Protein AF-A0A453JWT2-F1 (afdb_monomer_lite)

Structure (mmCIF, N/CA/C/O backbone):
data_AF-A0A453JWT2-F1
#
_entry.id   AF-A0A453JWT2-F1
#
loop_
_atom_site.group_PDB
_atom_site.id
_atom_site.type_symbol
_atom_site.label_atom_id
_atom_site.label_alt_id
_atom_site.label_comp_id
_atom_site.label_asym_id
_atom_site.label_entity_id
_atom_site.label_seq_id
_atom_site.pdbx_PDB_ins_code
_atom_site.Cartn_x
_atom_site.Cartn_y
_atom_site.Cartn_z
_atom_site.occupancy
_atom_site.B_iso_or_equiv
_atom_site.auth_seq_id
_atom_site.auth_comp_id
_atom_site.auth_asym_id
_atom_site.auth_atom_id
_atom_site.pdbx_PDB_model_num
ATOM 1 N N . SER A 1 1 ? 13.321 12.425 -3.760 1.00 39.75 1 SER A N 1
ATOM 2 C CA . SER A 1 1 ? 13.595 12.650 -2.331 1.00 39.75 1 SER A CA 1
ATOM 3 C C . SER A 1 1 ? 12.869 11.576 -1.552 1.00 39.75 1 SER A C 1
ATOM 5 O O . SER A 1 1 ? 11.691 11.379 -1.819 1.00 39.75 1 SER A O 1
ATOM 7 N N . PHE A 1 2 ? 13.552 10.849 -0.669 1.00 53.09 2 PHE A N 1
ATOM 8 C CA . PHE A 1 2 ? 12.956 9.812 0.187 1.00 53.09 2 PHE A CA 1
ATOM 9 C C . PHE A 1 2 ? 12.512 10.404 1.533 1.00 53.09 2 PHE A C 1
ATOM 11 O O . PHE A 1 2 ? 12.708 9.800 2.583 1.00 53.09 2 PHE A O 1
ATOM 18 N N . ASP A 1 3 ? 11.943 11.610 1.516 1.00 58.94 3 ASP A N 1
ATOM 19 C CA . ASP A 1 3 ? 11.354 12.196 2.716 1.00 58.94 3 ASP A CA 1
ATOM 20 C C . ASP A 1 3 ? 10.055 11.455 3.002 1.00 58.94 3 ASP A C 1
ATOM 22 O O . ASP A 1 3 ? 9.006 11.764 2.436 1.00 58.94 3 ASP A O 1
ATOM 26 N N . GLY A 1 4 ? 10.149 10.421 3.842 1.00 69.00 4 GLY A N 1
ATOM 27 C CA . GLY A 1 4 ? 9.079 9.450 4.061 1.00 69.00 4 GLY A CA 1
ATOM 28 C C . GLY A 1 4 ? 7.721 10.096 4.330 1.00 69.00 4 GLY A C 1
ATOM 29 O O . GLY A 1 4 ? 6.734 9.663 3.753 1.00 69.00 4 GLY A O 1
ATOM 30 N N . GLN A 1 5 ? 7.672 11.173 5.121 1.00 71.62 5 GLN A N 1
ATOM 31 C CA . GLN A 1 5 ? 6.429 11.883 5.457 1.00 71.62 5 GLN A CA 1
ATOM 32 C C . GLN A 1 5 ? 5.955 12.883 4.391 1.00 71.62 5 GLN A C 1
ATOM 34 O O . GLN A 1 5 ? 4.762 13.167 4.315 1.00 71.62 5 GLN A O 1
ATOM 39 N N . LEU A 1 6 ? 6.865 13.417 3.573 1.00 79.44 6 LEU A N 1
ATOM 40 C CA . LEU A 1 6 ? 6.558 14.420 2.546 1.00 79.44 6 LEU A CA 1
ATOM 41 C C . LEU A 1 6 ? 6.327 13.795 1.166 1.00 79.44 6 LEU A C 1
ATOM 43 O O . LEU A 1 6 ? 6.079 14.512 0.196 1.00 79.44 6 LEU A O 1
ATOM 47 N N . ALA A 1 7 ? 6.401 12.466 1.068 1.00 85.88 7 ALA A N 1
ATOM 48 C CA . ALA A 1 7 ? 6.090 11.746 -0.151 1.00 85.88 7 ALA A CA 1
ATOM 49 C C . ALA A 1 7 ? 4.672 12.121 -0.638 1.00 85.88 7 ALA A C 1
ATOM 51 O O . ALA A 1 7 ? 3.717 12.011 0.142 1.00 85.88 7 ALA A O 1
ATOM 52 N N . PRO A 1 8 ? 4.506 12.536 -1.910 1.00 87.38 8 PRO A N 1
ATOM 53 C CA . PRO A 1 8 ? 3.213 12.970 -2.445 1.00 87.38 8 PRO A CA 1
ATOM 54 C C . PRO 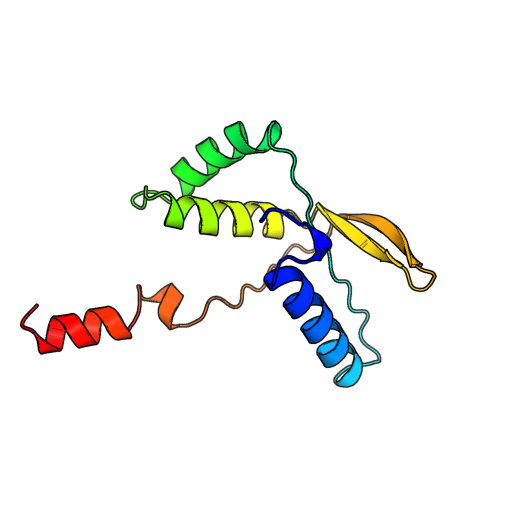A 1 8 ? 2.084 11.957 -2.226 1.00 87.38 8 PRO A C 1
ATOM 56 O O . PRO A 1 8 ? 0.961 12.344 -1.894 1.00 87.38 8 PRO A O 1
ATOM 59 N N . ASP A 1 9 ? 2.389 10.662 -2.323 1.00 86.69 9 ASP A N 1
ATOM 60 C CA . ASP A 1 9 ? 1.417 9.590 -2.098 1.00 86.69 9 ASP A CA 1
ATOM 61 C C . ASP A 1 9 ? 0.935 9.532 -0.644 1.00 86.69 9 ASP A C 1
ATOM 63 O O . ASP A 1 9 ? -0.240 9.262 -0.390 1.00 86.69 9 ASP A O 1
ATOM 67 N N . ARG A 1 10 ? 1.797 9.853 0.332 1.00 89.38 10 ARG A N 1
ATOM 68 C CA . ARG A 1 10 ? 1.395 9.923 1.747 1.00 89.38 10 ARG A CA 1
ATOM 69 C C . ARG A 1 10 ? 0.519 11.123 2.028 1.00 89.38 10 ARG A C 1
ATOM 71 O O . ARG A 1 10 ? -0.513 10.981 2.681 1.00 89.38 10 ARG A O 1
ATOM 78 N N . VAL A 1 11 ? 0.892 12.283 1.494 1.00 91.19 11 VAL A N 1
ATOM 79 C CA . VAL A 1 11 ? 0.078 13.501 1.598 1.00 91.19 11 VAL A CA 1
ATOM 80 C C . VAL A 1 11 ? -1.313 13.249 1.009 1.00 91.19 11 VAL A C 1
ATOM 82 O O . VAL A 1 11 ? -2.323 13.545 1.652 1.00 91.19 11 VAL A O 1
ATOM 85 N N . SER A 1 12 ? -1.370 12.617 -0.164 1.00 91.44 12 SER A N 1
ATOM 86 C CA . SER A 1 12 ? -2.623 12.256 -0.836 1.00 91.44 12 SER A CA 1
ATOM 87 C C . SER A 1 12 ? -3.432 11.232 -0.035 1.00 91.44 12 SER A C 1
ATOM 89 O O . SER A 1 12 ? -4.637 11.400 0.140 1.00 91.44 12 SER A O 1
ATOM 91 N N . SER A 1 13 ? -2.777 10.218 0.535 1.00 91.75 13 SER A N 1
ATOM 92 C CA . SER A 1 13 ? -3.428 9.205 1.378 1.00 91.75 13 SER A CA 1
ATOM 93 C C . SER A 1 13 ? -4.054 9.812 2.637 1.00 91.75 13 SER A C 1
ATOM 95 O O . SER A 1 13 ? -5.169 9.450 3.018 1.00 91.75 13 SER A O 1
ATOM 97 N N . LEU A 1 14 ? -3.378 10.776 3.270 1.00 92.88 14 LEU A N 1
ATOM 98 C CA . LEU A 1 14 ? -3.907 11.509 4.423 1.00 92.88 14 LEU A CA 1
ATOM 99 C C . LEU A 1 14 ? -5.115 12.374 4.045 1.00 92.88 14 LEU A C 1
ATOM 101 O O . LEU A 1 14 ? -6.090 12.425 4.798 1.00 92.88 14 LEU A O 1
ATOM 105 N N . ALA A 1 15 ? -5.074 13.044 2.891 1.00 94.31 15 ALA A N 1
ATOM 106 C CA . ALA A 1 15 ? -6.212 13.808 2.384 1.00 94.31 15 ALA A CA 1
ATOM 107 C C . ALA A 1 15 ? -7.419 12.895 2.099 1.00 94.31 15 ALA A C 1
ATOM 109 O O . ALA A 1 15 ? -8.524 13.180 2.567 1.00 94.31 15 ALA A O 1
ATOM 110 N N . GLY A 1 16 ? -7.194 11.759 1.433 1.00 94.38 1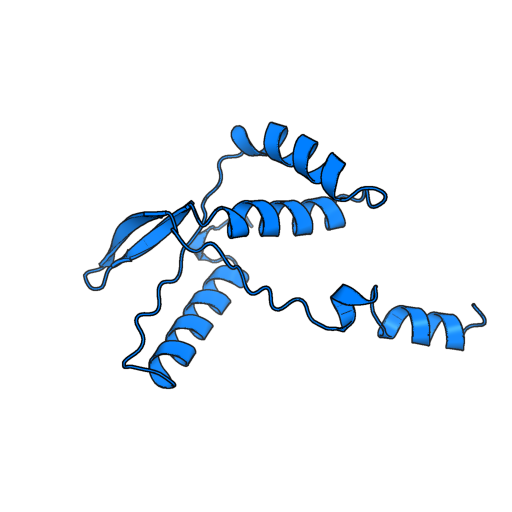6 GLY A N 1
ATOM 111 C CA . GLY A 1 16 ? -8.229 10.761 1.157 1.00 94.38 16 GLY A CA 1
ATOM 112 C C . GLY A 1 16 ? -8.839 10.169 2.430 1.00 94.38 16 GLY A C 1
ATOM 113 O O . GLY A 1 16 ? -10.058 10.040 2.527 1.00 94.38 16 GLY A O 1
ATOM 114 N N . LEU A 1 17 ? -8.030 9.889 3.459 1.00 94.56 17 LEU A N 1
ATOM 115 C CA . LEU A 1 17 ? -8.537 9.441 4.760 1.00 94.56 17 LEU A CA 1
ATOM 116 C C . LEU A 1 17 ? -9.518 10.455 5.370 1.00 94.56 17 LEU A C 1
ATOM 118 O O . LEU A 1 17 ? -10.591 10.060 5.830 1.00 94.56 17 LEU A O 1
ATOM 122 N N . LYS A 1 18 ? -9.171 11.751 5.356 1.00 94.62 18 LYS A N 1
ATOM 123 C CA . LYS A 1 18 ? -10.040 12.822 5.878 1.00 94.62 18 LYS A CA 1
ATOM 124 C C . LYS A 1 18 ? -11.356 12.900 5.108 1.00 94.62 18 LYS A C 1
ATOM 126 O O . LYS A 1 18 ? -12.415 13.078 5.709 1.00 94.62 18 LYS A O 1
ATOM 131 N N . GLU A 1 19 ? -11.308 12.745 3.789 1.00 96.81 19 GLU A N 1
ATOM 132 C CA . GLU A 1 19 ? -12.509 12.724 2.956 1.00 96.81 19 GLU A CA 1
ATOM 133 C C . GLU A 1 19 ? -13.412 11.525 3.277 1.00 96.81 19 GLU A C 1
ATOM 135 O O . GLU A 1 19 ? -14.612 11.702 3.503 1.00 96.81 19 GLU A O 1
ATOM 140 N N . LEU A 1 20 ? -12.843 10.321 3.381 1.00 95.06 20 LEU A N 1
ATOM 141 C CA . LEU A 1 20 ? -13.583 9.105 3.733 1.00 95.06 20 LEU A CA 1
ATOM 142 C C . LEU A 1 20 ? -14.246 9.215 5.113 1.00 95.06 20 LEU A C 1
ATOM 144 O O . LEU A 1 20 ? -15.410 8.840 5.277 1.00 95.06 20 LEU A O 1
ATOM 148 N N . GLN A 1 21 ? -13.535 9.780 6.090 1.00 95.00 21 GLN A N 1
ATOM 149 C CA . GLN A 1 21 ? -14.068 10.060 7.425 1.00 95.00 21 GLN A CA 1
ATOM 150 C C . GLN A 1 21 ? -15.225 11.065 7.386 1.00 95.00 21 GL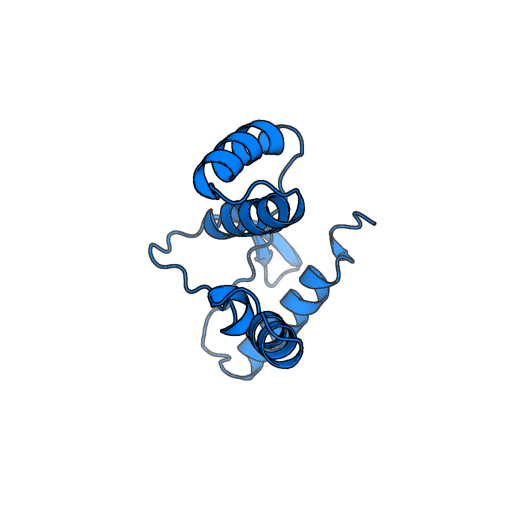N A C 1
ATOM 152 O O . GLN A 1 21 ? -16.208 10.887 8.100 1.00 95.00 21 GLN A O 1
ATOM 157 N N . ARG A 1 22 ? -15.150 12.091 6.530 1.00 96.44 22 ARG A N 1
ATOM 158 C CA . ARG A 1 22 ? -16.234 13.069 6.351 1.00 96.44 22 ARG A CA 1
ATOM 159 C C . ARG A 1 22 ? -17.482 12.441 5.724 1.00 96.44 22 ARG A C 1
ATOM 161 O O . ARG A 1 22 ? -18.591 12.770 6.133 1.00 96.44 22 ARG A O 1
ATOM 168 N N . ILE A 1 23 ? -17.316 11.568 4.729 1.00 97.31 23 ILE A N 1
ATOM 169 C CA . ILE A 1 23 ? -18.431 10.933 4.002 1.00 97.31 23 ILE A CA 1
ATOM 170 C C . ILE A 1 23 ? -19.097 9.835 4.843 1.00 97.31 23 ILE A C 1
ATOM 172 O O . ILE A 1 23 ? -20.317 9.685 4.815 1.00 97.31 23 ILE A O 1
ATOM 176 N N . SER A 1 24 ? -18.313 9.061 5.596 1.00 96.31 24 SER A N 1
ATOM 177 C CA . SER A 1 24 ? -18.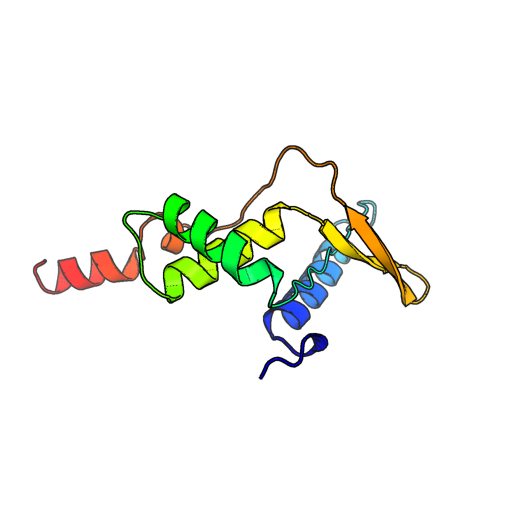814 7.967 6.431 1.00 96.31 24 SER A CA 1
ATOM 178 C C . SER A 1 24 ? -18.182 8.023 7.828 1.00 96.31 24 SER A C 1
ATOM 180 O O . SER A 1 24 ? -17.254 7.262 8.117 1.00 96.31 24 SER A O 1
ATOM 182 N N . PRO A 1 25 ? -18.677 8.911 8.712 1.00 95.19 25 PRO A N 1
ATOM 183 C CA . PRO A 1 25 ? -18.062 9.165 10.018 1.00 95.19 25 PRO A CA 1
ATOM 184 C C . PRO A 1 25 ? -18.229 8.010 11.010 1.00 95.19 25 PRO A C 1
ATOM 186 O O . PRO A 1 25 ? -17.410 7.837 11.906 1.00 95.19 25 PRO A O 1
ATOM 189 N N . LEU A 1 26 ? -19.271 7.188 10.844 1.00 96.00 26 LEU A N 1
ATOM 190 C CA . LEU A 1 26 ? -19.514 6.024 11.703 1.00 96.00 26 LEU A CA 1
ATOM 191 C C . LEU A 1 26 ? -18.613 4.830 11.357 1.00 96.00 26 LEU A C 1
ATOM 193 O O . LEU A 1 26 ? -18.507 3.882 12.136 1.00 96.00 26 LEU A O 1
ATOM 197 N N . ARG A 1 27 ? -17.966 4.842 10.184 1.00 94.88 27 ARG A N 1
ATOM 198 C CA . ARG A 1 27 ? -17.043 3.783 9.782 1.00 94.88 27 ARG A CA 1
ATOM 199 C C . ARG A 1 27 ? -15.670 4.037 10.395 1.00 94.88 27 ARG A C 1
ATOM 201 O O . ARG A 1 27 ? -15.105 5.121 10.297 1.00 94.88 27 ARG A O 1
ATOM 208 N N . ARG A 1 28 ? -15.083 2.990 10.979 1.00 92.31 28 ARG A N 1
ATOM 209 C CA . ARG A 1 28 ? -13.701 3.036 11.464 1.00 92.31 28 ARG A CA 1
ATOM 210 C C . ARG A 1 28 ? -12.729 2.932 10.292 1.00 92.31 28 ARG A C 1
ATOM 212 O O . ARG A 1 28 ? -12.460 1.837 9.803 1.00 92.31 28 ARG A O 1
ATOM 219 N N . TRP A 1 29 ? -12.173 4.065 9.889 1.00 93.38 29 TRP A N 1
ATOM 220 C CA . TRP A 1 29 ? -11.103 4.130 8.898 1.00 93.38 29 TRP A CA 1
ATOM 221 C C . TRP A 1 29 ? -9.734 3.979 9.564 1.00 93.38 29 TRP A C 1
ATOM 223 O O . TRP A 1 29 ? -9.478 4.576 10.609 1.00 93.38 29 TRP A O 1
ATOM 233 N N . ARG A 1 30 ? -8.853 3.173 8.966 1.00 93.06 30 ARG A N 1
ATOM 234 C CA . ARG A 1 30 ? -7.456 3.024 9.390 1.00 93.06 30 ARG A CA 1
ATOM 235 C C . ARG A 1 30 ? -6.569 3.182 8.165 1.00 93.06 30 ARG A C 1
ATOM 237 O O . ARG A 1 30 ? -6.660 2.370 7.250 1.00 93.06 30 ARG A O 1
ATOM 244 N N . LEU A 1 31 ? -5.728 4.209 8.164 1.00 94.25 31 LEU A N 1
ATOM 245 C CA . LEU A 1 31 ? -4.640 4.326 7.201 1.00 94.25 31 LEU A CA 1
ATOM 246 C C . LEU A 1 31 ? -3.444 3.553 7.753 1.00 94.25 31 LEU A C 1
ATOM 248 O O . LEU A 1 31 ? -2.945 3.892 8.824 1.00 94.25 31 LEU A O 1
ATOM 252 N N . VAL A 1 32 ? -3.045 2.495 7.050 1.00 94.06 32 VAL A N 1
ATOM 253 C CA . VAL A 1 32 ? -1.895 1.664 7.413 1.00 94.06 32 VAL A CA 1
ATOM 254 C C . VAL A 1 32 ? -0.712 2.099 6.562 1.00 94.06 32 VAL A C 1
ATOM 256 O O . VAL A 1 32 ? -0.676 1.855 5.361 1.00 94.06 32 VAL A O 1
ATOM 259 N N . GLU A 1 33 ? 0.245 2.768 7.187 1.00 92.31 33 GLU A N 1
ATOM 260 C CA . GLU A 1 33 ? 1.466 3.240 6.550 1.00 92.31 33 GLU A CA 1
ATOM 261 C C . GLU A 1 33 ? 2.551 2.167 6.629 1.00 92.31 33 GLU A C 1
ATOM 263 O O . GLU A 1 33 ? 2.912 1.721 7.723 1.00 92.31 33 GLU A O 1
ATOM 268 N N . ILE A 1 34 ? 3.084 1.753 5.482 1.00 89.38 34 ILE A N 1
ATOM 269 C CA . ILE A 1 34 ? 4.088 0.691 5.408 1.00 89.38 34 ILE A CA 1
ATOM 270 C C . ILE A 1 34 ? 5.461 1.309 5.178 1.00 89.38 34 ILE A C 1
ATOM 272 O O . ILE A 1 34 ? 5.690 2.011 4.195 1.00 89.38 34 ILE A O 1
ATOM 276 N N . ASP A 1 35 ? 6.363 1.031 6.115 1.00 85.62 35 ASP A N 1
ATOM 277 C CA . ASP A 1 35 ? 7.764 1.425 6.053 1.00 85.62 35 ASP A CA 1
ATOM 278 C C . ASP A 1 35 ? 8.592 0.145 5.909 1.00 85.62 35 ASP A C 1
ATOM 280 O O . ASP A 1 35 ? 8.692 -0.644 6.853 1.00 85.62 35 ASP A O 1
ATOM 284 N N . SER A 1 36 ? 9.158 -0.083 4.727 1.00 76.25 36 SER A N 1
ATOM 285 C CA . SER A 1 36 ? 9.970 -1.269 4.441 1.00 76.25 36 SER A CA 1
ATOM 286 C C . SER A 1 36 ? 11.450 -0.910 4.432 1.00 76.25 36 SER A C 1
ATOM 288 O O . SER A 1 36 ? 11.857 0.083 3.832 1.00 76.25 36 SER A O 1
ATOM 290 N N . ASN A 1 37 ? 12.267 -1.725 5.102 1.00 73.25 37 ASN A N 1
ATOM 291 C CA . ASN A 1 37 ? 13.717 -1.559 5.104 1.00 73.25 37 ASN A CA 1
ATOM 292 C C . ASN A 1 37 ? 14.332 -2.137 3.814 1.00 73.25 37 ASN A C 1
ATOM 294 O O . ASN A 1 37 ? 13.918 -3.195 3.339 1.00 73.25 37 ASN A O 1
ATOM 298 N N . LEU A 1 38 ? 15.368 -1.471 3.301 1.00 63.53 38 LEU A N 1
ATOM 299 C CA . LEU A 1 38 ? 16.155 -1.852 2.122 1.00 63.53 38 LEU A CA 1
ATOM 300 C C . LEU A 1 38 ? 16.747 -3.266 2.206 1.00 63.53 38 LEU A C 1
ATOM 302 O O . LEU A 1 38 ? 16.896 -3.912 1.175 1.00 63.53 38 LEU A O 1
ATOM 306 N N . ALA A 1 39 ? 17.044 -3.769 3.408 1.00 62.56 39 ALA A N 1
ATOM 307 C CA . ALA A 1 39 ? 17.592 -5.116 3.583 1.00 62.56 39 ALA A CA 1
ATOM 308 C C . ALA A 1 39 ? 16.612 -6.223 3.148 1.00 62.56 39 ALA A C 1
ATOM 310 O O . ALA A 1 39 ? 17.005 -7.139 2.433 1.00 62.56 39 ALA A O 1
ATOM 311 N N . ASN A 1 40 ? 15.330 -6.101 3.507 1.00 65.75 40 ASN A N 1
ATOM 312 C CA . ASN A 1 40 ? 14.303 -7.085 3.140 1.00 65.75 40 ASN A CA 1
ATOM 313 C C . ASN A 1 40 ? 13.838 -6.901 1.691 1.00 65.75 40 ASN A C 1
ATOM 315 O O . ASN A 1 40 ? 13.330 -7.827 1.072 1.00 65.75 40 ASN A O 1
ATOM 319 N N . LEU A 1 41 ? 14.031 -5.704 1.128 1.00 74.50 41 LEU A N 1
ATOM 320 C CA . LEU A 1 41 ? 13.575 -5.384 -0.219 1.00 74.50 41 LEU A CA 1
ATOM 321 C C . LEU A 1 41 ? 14.247 -6.236 -1.297 1.00 74.50 41 LEU A C 1
ATOM 323 O O . LEU A 1 41 ? 13.629 -6.429 -2.335 1.00 74.50 41 LEU A O 1
ATOM 327 N N . LYS A 1 42 ? 15.462 -6.760 -1.089 1.00 80.25 42 LYS A N 1
ATOM 328 C CA . LYS A 1 42 ? 16.143 -7.557 -2.119 1.00 80.25 42 LYS A CA 1
ATOM 329 C C . LYS A 1 42 ? 15.438 -8.892 -2.386 1.00 80.25 42 LYS A C 1
ATOM 331 O O . LYS A 1 42 ? 15.107 -9.169 -3.534 1.00 80.25 42 LYS A O 1
ATOM 336 N N . GLU A 1 43 ? 15.184 -9.679 -1.342 1.00 83.44 43 GLU A N 1
ATOM 337 C CA . GLU A 1 43 ? 14.511 -10.983 -1.461 1.00 83.44 43 GLU A CA 1
ATOM 338 C C . GLU A 1 43 ? 13.077 -10.816 -1.978 1.00 83.44 43 GLU A C 1
ATOM 340 O O . GLU A 1 43 ? 12.662 -11.496 -2.915 1.00 83.44 43 GLU A O 1
ATOM 345 N N . GLU A 1 44 ? 12.354 -9.831 -1.439 1.00 86.81 44 GLU A N 1
ATOM 346 C CA . GLU A 1 44 ? 11.000 -9.499 -1.889 1.00 86.81 44 GLU A CA 1
ATOM 347 C C . GLU A 1 44 ? 10.997 -9.033 -3.353 1.00 86.81 44 GLU A C 1
ATOM 349 O O . GLU A 1 44 ? 10.112 -9.404 -4.117 1.00 86.81 44 GLU A O 1
ATOM 354 N N . SER A 1 45 ? 12.006 -8.270 -3.788 1.00 87.88 45 SER A N 1
ATOM 355 C CA . SER A 1 45 ? 12.119 -7.827 -5.184 1.00 87.88 45 SER A CA 1
ATOM 356 C C . SER A 1 45 ? 12.383 -8.985 -6.137 1.00 87.88 45 SER A C 1
ATOM 358 O O . SER A 1 45 ? 11.784 -9.023 -7.207 1.00 87.88 45 SER A O 1
ATOM 360 N N . GLU A 1 46 ? 13.257 -9.928 -5.778 1.00 88.62 46 GLU A N 1
ATOM 361 C CA . GLU A 1 46 ? 13.510 -11.126 -6.590 1.00 88.62 46 GLU A CA 1
ATOM 362 C C . GLU A 1 46 ? 12.239 -11.979 -6.708 1.00 88.62 46 GLU A C 1
ATOM 364 O O . GLU A 1 46 ? 11.877 -12.412 -7.808 1.00 88.62 46 GLU A O 1
ATOM 369 N N . HIS A 1 47 ? 11.506 -12.148 -5.604 1.00 90.62 47 HIS A N 1
ATOM 370 C CA . HIS A 1 47 ? 10.238 -12.867 -5.612 1.00 90.62 47 HIS A CA 1
ATOM 371 C C . HIS A 1 47 ? 9.180 -12.152 -6.460 1.00 90.62 47 HIS A C 1
ATOM 373 O O . HIS A 1 47 ? 8.610 -12.756 -7.370 1.00 90.62 47 HIS A O 1
ATOM 379 N N . VAL A 1 48 ? 8.958 -10.857 -6.239 1.00 91.19 48 VAL A N 1
ATOM 380 C CA . VAL A 1 48 ? 8.007 -10.059 -7.023 1.00 91.19 48 VAL A CA 1
ATOM 381 C C . VAL A 1 48 ? 8.383 -10.046 -8.501 1.00 91.19 48 VAL A C 1
ATOM 383 O O . VAL A 1 48 ? 7.497 -10.215 -9.334 1.00 91.19 48 VAL A O 1
ATOM 386 N N . MET A 1 49 ? 9.669 -9.936 -8.846 1.00 89.19 49 MET A N 1
ATOM 387 C CA . MET A 1 49 ? 10.132 -10.004 -10.236 1.00 89.19 49 MET A CA 1
ATOM 388 C C . MET A 1 49 ? 9.720 -11.324 -10.904 1.00 89.19 49 MET A C 1
ATOM 390 O O . MET A 1 49 ? 9.320 -11.335 -12.066 1.00 89.19 49 MET A O 1
ATOM 394 N N . SER A 1 50 ? 9.766 -12.437 -10.164 1.00 90.50 50 SER A N 1
ATOM 395 C CA . SER A 1 50 ? 9.299 -13.732 -10.672 1.00 90.50 50 SER A CA 1
ATOM 396 C C . SER A 1 50 ? 7.779 -13.779 -10.882 1.00 90.50 50 SER A C 1
ATOM 398 O O . SER A 1 50 ? 7.315 -14.419 -11.823 1.00 90.50 50 SER A O 1
ATOM 400 N N . LEU A 1 51 ? 7.007 -13.066 -10.052 1.00 90.31 51 LEU A N 1
ATOM 401 C CA . LEU A 1 51 ? 5.543 -13.015 -10.126 1.00 90.31 51 LEU A CA 1
ATOM 402 C C . LEU A 1 51 ? 5.027 -12.113 -11.252 1.00 90.31 51 LEU A C 1
ATOM 404 O O . LEU A 1 51 ? 3.968 -12.390 -11.810 1.00 90.31 51 LEU A O 1
ATOM 408 N N . ILE A 1 52 ? 5.747 -11.037 -11.579 1.00 87.38 52 ILE A N 1
ATOM 409 C CA . ILE A 1 52 ? 5.329 -10.066 -12.607 1.00 87.38 52 ILE A CA 1
ATOM 410 C C . ILE A 1 52 ? 5.737 -10.465 -14.033 1.00 87.38 52 ILE A C 1
ATOM 412 O O . ILE A 1 52 ? 5.397 -9.762 -14.982 1.00 87.38 52 ILE A O 1
ATOM 416 N N . TYR A 1 53 ? 6.437 -11.590 -14.206 1.00 84.00 53 TYR A N 1
ATOM 417 C CA . TYR A 1 53 ? 6.822 -12.112 -15.518 1.00 84.00 53 TYR A CA 1
ATOM 418 C C . TYR A 1 53 ? 5.603 -12.240 -16.468 1.00 84.00 53 TYR A C 1
ATOM 420 O O . TYR A 1 53 ? 4.541 -12.690 -16.032 1.00 84.00 53 TYR A O 1
ATOM 428 N N . PRO A 1 54 ? 5.717 -11.900 -17.773 1.00 83.00 54 PRO A N 1
ATOM 429 C CA . PRO A 1 54 ? 6.931 -11.573 -18.533 1.00 83.00 54 PRO A CA 1
ATOM 43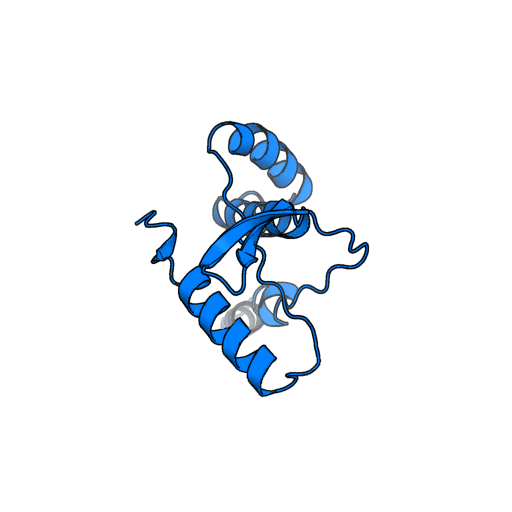0 C C . PRO A 1 54 ? 7.433 -10.136 -18.381 1.00 83.00 54 PRO A C 1
ATOM 432 O O . PRO A 1 54 ? 8.488 -9.813 -18.931 1.00 83.00 54 PRO A O 1
ATOM 435 N N . SER A 1 55 ? 6.710 -9.278 -17.661 1.00 77.38 55 SER A N 1
ATOM 436 C CA . SER A 1 55 ? 7.169 -7.920 -17.379 1.00 77.38 55 SER A CA 1
ATOM 437 C C . SER A 1 55 ? 8.449 -7.970 -16.546 1.00 77.38 55 SER A C 1
ATOM 439 O O . SER A 1 55 ? 8.551 -8.735 -15.592 1.00 77.38 55 SER A O 1
ATOM 441 N N . ASN A 1 56 ? 9.456 -7.188 -16.929 1.00 79.94 56 ASN A N 1
ATOM 442 C CA . ASN A 1 56 ? 10.778 -7.222 -16.299 1.00 79.94 56 ASN A CA 1
ATOM 443 C C . ASN A 1 56 ? 11.443 -5.841 -16.221 1.00 79.94 56 ASN A C 1
ATOM 445 O O . ASN A 1 56 ? 12.661 -5.742 -16.050 1.00 79.94 56 ASN A O 1
ATOM 449 N N . THR A 1 57 ? 10.667 -4.762 -16.369 1.00 84.19 57 THR A N 1
ATOM 450 C CA . THR A 1 57 ? 11.217 -3.412 -16.251 1.00 84.19 57 THR A CA 1
ATOM 451 C C . THR A 1 57 ? 11.306 -2.986 -14.788 1.00 84.19 57 THR A C 1
ATOM 453 O O . THR A 1 57 ? 10.545 -3.434 -13.929 1.00 84.19 57 THR A O 1
ATOM 456 N N . TYR A 1 58 ? 12.201 -2.039 -14.499 1.00 80.75 58 TYR A N 1
ATOM 457 C CA . TYR A 1 58 ? 12.265 -1.403 -13.181 1.00 80.75 58 TYR A CA 1
ATOM 458 C C . TYR A 1 58 ? 10.943 -0.738 -12.777 1.00 80.75 58 TYR A C 1
ATOM 460 O O . TYR A 1 58 ? 10.632 -0.674 -11.593 1.00 80.75 58 TYR A O 1
ATOM 468 N N . MET A 1 59 ? 10.160 -0.241 -13.740 1.00 83.56 59 MET A N 1
ATOM 469 C CA . MET A 1 59 ? 8.865 0.373 -13.455 1.00 83.56 59 MET A CA 1
ATOM 470 C C . MET A 1 59 ? 7.837 -0.676 -13.025 1.00 83.56 59 MET A C 1
ATOM 472 O O . MET A 1 59 ? 7.145 -0.460 -12.032 1.00 83.56 59 MET A O 1
ATOM 476 N N . ASP A 1 60 ? 7.794 -1.820 -13.713 1.00 83.88 60 ASP A N 1
ATOM 477 C CA . ASP A 1 60 ? 6.922 -2.941 -13.347 1.00 83.88 60 ASP A CA 1
ATOM 478 C C . ASP A 1 60 ? 7.279 -3.474 -11.958 1.00 83.88 60 ASP A C 1
ATOM 480 O O . ASP A 1 60 ? 6.393 -3.682 -11.130 1.00 83.88 60 ASP A O 1
ATOM 484 N N . LEU A 1 61 ? 8.579 -3.609 -11.666 1.00 86.81 61 LEU A N 1
ATOM 485 C CA . LEU A 1 61 ? 9.054 -3.992 -10.338 1.00 86.81 61 LEU A CA 1
ATOM 486 C C . LEU A 1 61 ? 8.644 -2.968 -9.274 1.00 86.81 61 LEU A C 1
ATOM 488 O O . LEU A 1 61 ? 8.161 -3.368 -8.221 1.00 86.81 61 LEU A O 1
ATOM 492 N N . ASN A 1 62 ? 8.796 -1.666 -9.532 1.00 85.56 62 ASN A N 1
ATOM 493 C CA . ASN A 1 62 ? 8.431 -0.618 -8.573 1.00 85.56 62 ASN A CA 1
ATOM 494 C C . ASN A 1 62 ? 6.928 -0.616 -8.252 1.00 85.56 62 ASN A C 1
ATOM 496 O O . ASN A 1 62 ? 6.546 -0.434 -7.096 1.00 85.56 62 ASN A O 1
ATOM 500 N N . ILE A 1 63 ? 6.071 -0.842 -9.251 1.00 86.00 63 ILE A N 1
ATOM 501 C CA . ILE A 1 63 ? 4.622 -0.972 -9.040 1.00 86.00 63 ILE A CA 1
ATOM 502 C C . ILE A 1 63 ? 4.319 -2.274 -8.289 1.00 86.00 63 ILE A C 1
ATOM 504 O O . ILE A 1 63 ? 3.590 -2.267 -7.295 1.00 86.00 63 ILE A O 1
ATOM 508 N N . GLY A 1 64 ? 4.908 -3.385 -8.734 1.00 88.88 64 GLY A N 1
ATOM 509 C CA . GLY A 1 64 ? 4.713 -4.706 -8.145 1.00 88.88 64 GLY A CA 1
ATOM 510 C C . GLY A 1 64 ? 5.122 -4.755 -6.677 1.00 88.88 64 GLY A C 1
ATOM 511 O O . GLY A 1 64 ? 4.354 -5.233 -5.846 1.00 88.88 64 GLY A O 1
ATOM 512 N N . ILE A 1 65 ? 6.288 -4.207 -6.330 1.00 89.56 65 ILE A N 1
ATOM 513 C CA . ILE A 1 65 ? 6.795 -4.217 -4.956 1.00 89.56 65 ILE A CA 1
ATOM 514 C C . ILE A 1 65 ? 5.965 -3.304 -4.051 1.00 89.56 65 ILE A C 1
ATOM 516 O O . ILE A 1 65 ? 5.683 -3.672 -2.914 1.00 89.56 65 ILE A O 1
ATOM 520 N N . ALA A 1 66 ? 5.493 -2.155 -4.550 1.00 88.19 66 ALA A N 1
ATOM 521 C CA . ALA A 1 66 ? 4.598 -1.286 -3.790 1.00 88.19 66 ALA A CA 1
ATOM 522 C C . ALA A 1 66 ? 3.279 -2.000 -3.452 1.00 88.19 66 ALA A C 1
ATOM 524 O O . ALA A 1 66 ? 2.835 -1.962 -2.303 1.00 88.19 66 ALA A O 1
ATOM 525 N N . LEU A 1 67 ? 2.687 -2.702 -4.424 1.00 89.62 67 LEU A N 1
ATOM 526 C CA . LEU A 1 67 ? 1.473 -3.497 -4.219 1.00 89.62 67 LEU A CA 1
ATOM 527 C C . LEU A 1 67 ? 1.710 -4.685 -3.287 1.00 89.62 67 LEU A C 1
ATOM 529 O O . LEU A 1 67 ? 0.903 -4.922 -2.392 1.00 89.62 67 LEU A O 1
ATOM 533 N N . TRP A 1 68 ? 2.815 -5.405 -3.471 1.00 91.31 68 TRP A N 1
ATOM 534 C CA . TRP A 1 68 ? 3.202 -6.541 -2.640 1.00 91.31 68 TRP A CA 1
ATOM 535 C C . TRP A 1 68 ? 3.324 -6.145 -1.167 1.00 91.31 68 TRP A C 1
ATOM 537 O O . TRP A 1 68 ? 2.708 -6.753 -0.288 1.00 91.31 68 TRP A O 1
ATOM 547 N N . LEU A 1 69 ? 4.042 -5.053 -0.904 1.00 90.31 69 LEU A N 1
ATOM 548 C CA . LEU A 1 69 ? 4.202 -4.517 0.439 1.00 90.31 69 LEU A CA 1
ATOM 549 C C . LEU A 1 69 ? 2.864 -4.024 0.996 1.00 90.31 69 LEU A C 1
ATOM 551 O O . LEU A 1 69 ? 2.505 -4.417 2.105 1.00 90.31 69 LEU A O 1
ATOM 555 N N . ALA A 1 70 ? 2.092 -3.246 0.228 1.00 90.06 70 ALA A N 1
ATOM 556 C CA . ALA A 1 70 ? 0.758 -2.770 0.613 1.00 90.06 70 ALA A CA 1
ATOM 557 C C . ALA A 1 70 ? -0.194 -3.915 0.995 1.00 90.06 70 ALA A C 1
ATOM 559 O O . ALA A 1 70 ? -0.898 -3.832 2.006 1.00 90.06 70 ALA A O 1
ATOM 560 N N . ALA A 1 71 ? -0.182 -5.003 0.224 1.00 90.62 71 ALA A N 1
ATOM 561 C CA . ALA A 1 71 ? -1.053 -6.156 0.418 1.00 90.62 71 ALA A CA 1
ATOM 562 C C . ALA A 1 71 ? -0.754 -6.936 1.706 1.00 90.62 71 ALA A C 1
ATOM 564 O O . ALA A 1 71 ? -1.669 -7.537 2.269 1.00 90.62 71 ALA A O 1
ATOM 565 N N . SER A 1 72 ? 0.483 -6.883 2.220 1.00 89.25 72 SER A N 1
ATOM 566 C CA . SER A 1 72 ? 0.831 -7.493 3.513 1.00 89.25 72 SER A CA 1
ATOM 567 C C . SER A 1 72 ? 0.014 -6.918 4.679 1.00 89.25 72 SER A C 1
ATOM 569 O O . SER A 1 72 ? -0.175 -7.584 5.701 1.00 89.25 72 SER A O 1
ATOM 571 N N . GLY A 1 73 ? -0.457 -5.670 4.537 1.00 91.44 73 GLY A N 1
ATOM 572 C CA . GLY A 1 73 ? -1.200 -4.947 5.564 1.00 91.44 73 GLY A CA 1
ATOM 573 C C . GLY A 1 73 ? -0.441 -4.806 6.887 1.00 91.44 73 GLY A C 1
ATOM 574 O O . GLY A 1 73 ? -1.086 -4.610 7.918 1.00 91.44 73 GLY A O 1
ATOM 575 N N . ASP A 1 74 ? 0.887 -4.954 6.873 1.00 92.56 74 ASP A N 1
ATOM 576 C CA . ASP A 1 74 ? 1.764 -4.966 8.043 1.00 92.56 74 ASP A CA 1
ATOM 577 C C . ASP A 1 74 ? 2.515 -3.634 8.148 1.00 92.56 74 ASP A C 1
ATOM 579 O O . ASP A 1 74 ? 3.596 -3.426 7.598 1.00 92.56 74 ASP A O 1
ATOM 583 N N . GLY A 1 75 ? 1.925 -2.692 8.871 1.00 93.06 75 GLY A N 1
ATOM 584 C CA . GLY A 1 75 ? 2.389 -1.314 8.893 1.00 93.06 75 GLY A CA 1
ATOM 585 C C . GLY A 1 75 ? 2.085 -0.632 10.209 1.00 93.06 75 GLY A C 1
ATOM 586 O O . GLY A 1 75 ? 2.004 -1.265 11.261 1.00 93.06 75 GLY A O 1
ATOM 587 N N . TRP A 1 76 ? 1.946 0.677 10.145 1.00 93.06 76 TRP A N 1
ATOM 588 C CA . TRP A 1 76 ? 1.706 1.529 11.291 1.00 93.06 76 TRP A CA 1
ATOM 589 C C . TRP A 1 76 ? 0.434 2.331 11.096 1.00 93.06 76 TRP A C 1
ATOM 591 O O . TRP A 1 76 ? 0.126 2.758 9.987 1.00 93.06 76 TRP A O 1
ATOM 601 N N . VAL A 1 77 ? -0.290 2.560 12.182 1.00 93.88 77 VAL A N 1
ATOM 602 C CA . VAL A 1 77 ? -1.496 3.386 12.183 1.00 93.88 77 VAL A CA 1
ATOM 603 C C . VAL A 1 77 ? -1.310 4.499 13.201 1.00 93.88 77 VAL A C 1
ATOM 605 O O . VAL A 1 77 ? -0.830 4.257 14.310 1.00 93.88 77 VAL A O 1
ATOM 608 N N . ASN A 1 78 ? -1.717 5.710 12.828 1.00 90.56 78 ASN A N 1
ATOM 609 C CA . ASN A 1 78 ? -1.767 6.838 13.751 1.00 90.56 78 ASN A CA 1
ATOM 610 C C . ASN A 1 78 ? -3.028 6.718 14.620 1.00 90.56 78 ASN A C 1
ATOM 612 O O . ASN A 1 78 ? -4.148 6.594 14.112 1.00 90.56 78 ASN A O 1
ATOM 616 N N . GLY A 1 79 ? -2.832 6.679 15.934 1.00 83.56 79 GLY A N 1
ATOM 617 C CA . GLY A 1 79 ? -3.879 6.726 16.944 1.00 83.56 79 GLY A CA 1
ATOM 618 C C . GLY A 1 79 ? -4.523 8.108 17.034 1.00 83.56 79 GLY A C 1
ATOM 619 O O . GLY A 1 79 ? -4.046 9.080 16.452 1.00 83.56 79 GLY A O 1
ATOM 620 N N . GLN A 1 80 ? -5.634 8.188 17.764 1.00 75.06 80 GLN A N 1
ATOM 621 C CA . GLN A 1 80 ? -6.361 9.449 17.951 1.00 75.06 80 GLN A CA 1
ATOM 622 C C . GLN A 1 80 ? -5.567 10.454 18.799 1.00 75.06 80 GLN A C 1
ATOM 624 O O . GLN A 1 80 ? -5.683 11.654 18.572 1.00 75.06 80 GLN A O 1
ATOM 629 N N . ASP A 1 81 ? -4.702 9.958 19.684 1.00 76.81 81 ASP A N 1
ATOM 630 C CA . ASP A 1 81 ? -3.903 10.761 20.617 1.00 76.81 81 ASP A CA 1
ATOM 631 C C . ASP A 1 81 ? -2.526 11.160 20.053 1.00 76.81 81 ASP A C 1
ATOM 633 O O . ASP A 1 81 ? -1.671 11.665 20.772 1.00 76.81 81 ASP A O 1
ATOM 637 N N . GLY A 1 82 ? -2.287 10.924 18.757 1.00 74.56 82 GLY A N 1
ATOM 638 C CA . GLY A 1 82 ? -1.000 11.187 18.102 1.00 74.56 82 GLY A CA 1
ATOM 639 C C . GLY A 1 82 ? 0.021 10.052 18.231 1.00 74.56 82 GLY A C 1
ATOM 640 O O . GLY A 1 82 ? 1.029 10.064 17.525 1.00 74.56 82 GLY A O 1
ATOM 641 N N . ASP A 1 83 ? -0.260 9.035 19.049 1.00 86.56 83 ASP A N 1
ATOM 642 C CA . ASP A 1 83 ? 0.598 7.859 19.182 1.00 86.56 83 ASP A CA 1
ATOM 643 C C . ASP A 1 83 ? 0.507 6.938 17.962 1.00 86.56 83 ASP A C 1
ATOM 645 O O . ASP A 1 83 ? -0.576 6.583 17.489 1.00 86.56 83 ASP A O 1
ATOM 649 N N . ARG A 1 84 ? 1.662 6.495 17.462 1.00 90.75 84 ARG A N 1
ATOM 650 C CA . ARG A 1 84 ? 1.764 5.549 16.346 1.00 90.75 84 ARG A CA 1
ATOM 651 C C . ARG A 1 84 ? 1.915 4.129 16.885 1.00 90.75 84 ARG A C 1
ATOM 653 O O . ARG A 1 84 ? 2.823 3.859 17.666 1.00 90.75 84 ARG A O 1
ATOM 660 N N . TYR A 1 85 ? 1.076 3.199 16.432 1.00 92.94 85 TYR A N 1
ATOM 661 C CA . TYR A 1 85 ? 1.152 1.792 16.843 1.00 92.94 85 TYR A CA 1
ATOM 662 C C . TYR A 1 85 ? 1.271 0.850 15.647 1.00 92.94 85 TYR A C 1
ATOM 664 O O . TYR A 1 85 ? 0.771 1.122 14.551 1.00 92.94 85 TYR A O 1
ATOM 672 N N . LYS A 1 86 ? 1.957 -0.276 15.862 1.00 93.88 86 LYS A N 1
ATOM 673 C CA . LYS A 1 86 ? 2.124 -1.317 14.847 1.00 93.88 86 LYS A CA 1
ATOM 674 C C . LYS A 1 86 ? 0.789 -2.033 14.633 1.00 93.88 86 LYS A C 1
ATOM 676 O O . LYS A 1 86 ? 0.121 -2.424 15.590 1.00 93.88 86 LYS A O 1
ATOM 681 N N . HIS A 1 87 ? 0.396 -2.211 13.378 1.00 93.88 87 HIS A N 1
ATOM 682 C CA . HIS A 1 87 ? -0.858 -2.847 13.001 1.00 93.88 87 HIS A CA 1
ATOM 683 C C . HIS A 1 87 ? -0.649 -3.832 11.855 1.00 93.88 87 HIS A C 1
ATOM 685 O O . HIS A 1 87 ? -0.057 -3.485 10.836 1.00 93.88 87 HIS A O 1
ATOM 691 N N . LYS A 1 88 ? -1.207 -5.035 12.010 1.00 94.75 88 LYS A N 1
ATOM 692 C CA . LYS A 1 88 ? -1.318 -6.024 10.942 1.00 94.75 88 LYS A CA 1
ATOM 693 C C . LYS A 1 88 ? -2.784 -6.273 10.618 1.00 94.75 88 LYS A C 1
ATOM 695 O O . LYS A 1 88 ? -3.567 -6.625 11.504 1.00 94.75 88 LYS A O 1
ATOM 700 N N . SER A 1 89 ? -3.156 -6.065 9.360 1.00 93.12 89 SER A N 1
ATOM 701 C CA . SER A 1 89 ? -4.506 -6.347 8.877 1.00 93.12 89 SER A CA 1
ATOM 702 C C . SER A 1 89 ? -4.788 -7.850 8.921 1.00 93.12 89 SER A C 1
ATOM 704 O O . SER A 1 89 ? -3.964 -8.661 8.509 1.00 93.12 89 SER A O 1
ATOM 706 N N . THR A 1 90 ? -5.978 -8.227 9.387 1.00 93.88 90 THR A N 1
ATOM 707 C CA . THR A 1 90 ? -6.497 -9.606 9.313 1.00 93.88 90 THR A CA 1
ATOM 708 C C . THR A 1 90 ? -7.432 -9.810 8.118 1.00 93.88 90 THR A C 1
ATOM 710 O O . THR A 1 90 ? -8.076 -10.854 7.990 1.00 93.88 90 THR A O 1
ATOM 713 N N . SER A 1 91 ? -7.546 -8.796 7.254 1.00 90.62 91 SER A N 1
ATOM 714 C CA . SER A 1 91 ? -8.441 -8.817 6.100 1.00 90.62 91 SER A CA 1
ATOM 715 C C . SER A 1 91 ? -7.985 -9.876 5.103 1.00 90.62 91 SER A C 1
ATOM 717 O O . SER A 1 91 ? -6.831 -9.895 4.693 1.00 90.62 91 SER A O 1
ATOM 719 N N . ARG A 1 92 ? -8.911 -10.746 4.696 1.00 89.94 92 ARG A N 1
ATOM 720 C CA . ARG A 1 92 ? -8.656 -11.789 3.687 1.00 89.94 92 ARG A CA 1
ATOM 721 C C . ARG A 1 92 ? -8.897 -11.311 2.257 1.00 89.94 92 ARG A C 1
ATOM 723 O O . ARG A 1 92 ? -8.486 -11.972 1.315 1.00 89.94 92 ARG A O 1
ATOM 730 N N . VAL A 1 93 ? -9.611 -10.197 2.113 1.00 90.62 93 VAL A N 1
ATOM 731 C CA . VAL A 1 93 ? -9.999 -9.617 0.829 1.00 90.62 93 VAL A CA 1
ATOM 732 C C . VAL A 1 93 ? -9.377 -8.234 0.733 1.00 90.62 93 VAL A C 1
ATOM 734 O O . VAL A 1 93 ? -9.582 -7.404 1.621 1.00 90.62 93 VAL A O 1
ATOM 737 N N . LEU A 1 94 ? -8.638 -8.002 -0.349 1.00 88.62 94 LEU A N 1
ATOM 738 C CA . LEU A 1 94 ? -8.075 -6.708 -0.706 1.00 88.62 94 LEU A CA 1
ATOM 739 C C . LEU A 1 94 ? -8.800 -6.189 -1.947 1.00 88.62 94 LEU A C 1
ATOM 741 O O . LEU A 1 94 ? -8.884 -6.884 -2.957 1.00 88.62 94 LEU A O 1
ATOM 745 N N . LEU A 1 95 ? -9.327 -4.970 -1.865 1.00 86.94 95 LEU A N 1
ATOM 746 C CA . LEU A 1 95 ? -9.892 -4.270 -3.014 1.00 86.94 95 LEU A CA 1
ATOM 747 C C . LEU A 1 95 ? -8.829 -3.310 -3.544 1.00 86.94 95 LEU A C 1
ATOM 749 O O . LEU A 1 95 ? -8.419 -2.397 -2.830 1.00 86.94 95 LEU A O 1
ATOM 753 N N . VAL A 1 96 ? -8.379 -3.531 -4.777 1.00 84.75 96 VAL A N 1
ATOM 754 C CA . VAL A 1 96 ? -7.359 -2.704 -5.432 1.00 84.75 96 VAL A CA 1
ATOM 755 C C . VAL A 1 96 ? -8.029 -1.888 -6.529 1.00 84.75 96 VAL A C 1
ATOM 757 O O . VAL A 1 96 ? -8.584 -2.444 -7.472 1.00 84.75 96 VAL A O 1
ATOM 760 N N . GLY A 1 97 ? -7.988 -0.565 -6.395 1.00 76.19 97 GLY A N 1
ATOM 761 C CA . GLY A 1 97 ? -8.500 0.368 -7.396 1.00 76.19 97 GLY A CA 1
ATOM 762 C C . GLY A 1 97 ? -7.466 0.673 -8.477 1.00 76.19 97 GLY A C 1
ATOM 763 O O . GLY A 1 97 ? -7.100 1.833 -8.632 1.00 76.19 97 GLY A O 1
ATOM 764 N N . SER A 1 98 ? -6.964 -0.341 -9.188 1.00 68.50 98 SER A N 1
ATOM 765 C CA . SER A 1 98 ? -6.215 -0.094 -10.425 1.00 68.50 98 SER A CA 1
ATOM 766 C C . SER A 1 98 ? -7.204 0.380 -11.488 1.00 68.50 98 SER A C 1
ATOM 768 O O . SER A 1 98 ? -8.235 -0.259 -11.712 1.00 68.50 98 SER A O 1
ATOM 770 N N . GLY A 1 99 ? -6.951 1.541 -12.089 1.00 63.03 99 GLY A N 1
ATOM 771 C CA . GLY A 1 99 ? -7.826 2.083 -13.117 1.00 63.03 99 GLY A CA 1
ATOM 772 C C . GLY A 1 99 ? -7.873 1.183 -14.356 1.00 63.03 99 GLY A C 1
ATOM 773 O O . GLY A 1 99 ? -7.034 0.308 -14.586 1.00 63.03 99 GLY A O 1
ATOM 774 N N . ALA A 1 100 ? -8.903 1.393 -15.178 1.00 52.66 100 ALA A N 1
ATOM 775 C CA . ALA A 1 100 ? -9.087 0.651 -16.425 1.00 52.66 100 ALA A CA 1
ATOM 776 C C . ALA A 1 100 ? -7.929 0.867 -17.421 1.00 52.66 100 ALA A C 1
ATOM 778 O O . ALA A 1 100 ? -7.675 0.007 -18.261 1.00 52.66 100 ALA A O 1
ATOM 779 N N . ASP A 1 101 ? -7.221 1.997 -17.324 1.00 57.81 101 ASP A N 1
ATOM 780 C CA . ASP A 1 101 ? -6.047 2.281 -18.150 1.00 57.81 101 ASP A CA 1
ATOM 781 C C . ASP A 1 101 ? -4.870 1.377 -17.746 1.00 57.81 101 ASP A C 1
ATOM 783 O O . ASP A 1 101 ? -4.226 0.794 -18.614 1.00 57.81 101 ASP A O 1
ATOM 787 N N . GLU A 1 102 ? -4.653 1.139 -16.450 1.00 57.78 102 GLU A N 1
ATOM 788 C CA . GLU A 1 102 ? -3.615 0.231 -15.950 1.00 57.78 102 GLU A CA 1
ATOM 789 C C . GLU A 1 102 ? -3.931 -1.248 -16.223 1.00 57.78 102 GLU A C 1
ATOM 791 O O . GLU A 1 102 ? -3.020 -2.027 -16.500 1.00 57.78 102 GLU A O 1
ATOM 796 N N . GLN A 1 103 ? -5.208 -1.646 -16.207 1.00 54.16 103 GLN A N 1
ATOM 797 C CA . GLN A 1 103 ? -5.608 -3.032 -16.502 1.00 54.16 103 GLN A CA 1
ATOM 798 C C . GLN A 1 103 ? -5.448 -3.418 -17.982 1.00 54.16 103 GLN A C 1
ATOM 800 O O . GLN A 1 103 ? -5.336 -4.601 -18.299 1.00 54.16 103 GLN A O 1
ATOM 805 N N . CYS A 1 104 ? -5.433 -2.443 -18.895 1.00 53.12 104 CYS A N 1
ATOM 806 C CA . CYS A 1 104 ? -5.373 -2.678 -20.341 1.00 53.12 104 CYS A CA 1
ATOM 807 C C . CYS A 1 104 ? -4.166 -2.000 -21.017 1.00 53.12 104 CYS A C 1
ATOM 809 O O . CYS A 1 104 ? -4.264 -1.583 -22.172 1.00 53.12 104 CYS A O 1
ATOM 811 N N . ALA A 1 105 ? -3.029 -1.892 -20.315 1.00 56.72 105 ALA A N 1
ATOM 812 C CA . ALA A 1 105 ? -1.757 -1.370 -20.849 1.00 56.72 105 ALA A CA 1
ATOM 813 C C . ALA A 1 105 ? -1.799 0.088 -21.373 1.00 56.72 105 ALA A C 1
ATOM 815 O O . ALA A 1 105 ? -0.944 0.534 -22.148 1.00 56.72 105 ALA A O 1
ATOM 816 N N . GLY A 1 106 ? -2.773 0.863 -20.915 1.00 59.56 106 GLY A N 1
ATOM 817 C CA . GLY A 1 106 ? -3.055 2.207 -21.377 1.00 59.56 106 GLY A CA 1
ATOM 818 C C . GLY A 1 106 ? -3.903 2.178 -22.646 1.00 59.56 106 GLY A C 1
ATOM 819 O O . GLY A 1 106 ? -3.367 2.100 -23.756 1.00 59.56 106 GLY A O 1
ATOM 820 N N . TYR A 1 107 ? -5.222 2.337 -22.522 1.00 57.75 107 TYR A N 1
ATOM 821 C CA . TYR A 1 107 ? -6.134 2.570 -23.649 1.00 57.75 107 TYR A CA 1
ATOM 822 C C . TYR A 1 107 ? -5.625 3.702 -24.550 1.00 57.75 107 TYR A C 1
ATOM 824 O O . TYR A 1 107 ? -5.744 3.633 -25.778 1.00 57.75 107 TYR A O 1
ATOM 832 N N . GLY A 1 108 ? -4.991 4.722 -23.960 1.00 59.81 108 GLY A N 1
ATOM 833 C CA . GLY A 1 108 ? -4.353 5.809 -24.701 1.00 59.81 108 GLY A CA 1
ATOM 834 C C . GLY A 1 108 ? -3.253 5.338 -25.657 1.00 59.81 108 GLY A C 1
ATOM 835 O O . GLY A 1 108 ? -3.159 5.844 -26.778 1.00 59.81 108 GLY A O 1
ATOM 836 N N . ARG A 1 109 ? -2.451 4.341 -25.272 1.00 61.81 109 ARG A N 1
ATOM 837 C CA . ARG A 1 109 ? -1.323 3.841 -26.072 1.00 61.81 109 ARG A CA 1
ATOM 838 C C . ARG A 1 109 ? -1.792 3.000 -27.245 1.00 61.81 109 ARG A C 1
ATOM 840 O O . ARG A 1 109 ? -1.405 3.309 -28.368 1.00 61.81 109 ARG A O 1
ATOM 847 N N . HIS A 1 110 ? -2.678 2.028 -27.025 1.00 65.50 110 HIS A N 1
ATOM 848 C CA . HIS A 1 110 ? -3.236 1.210 -28.108 1.00 65.50 110 HIS A CA 1
ATOM 849 C C . HIS A 1 110 ? -4.043 2.046 -29.104 1.00 65.50 110 HIS A C 1
ATOM 851 O O . HIS A 1 110 ? -3.874 1.892 -30.313 1.00 65.50 110 HIS A O 1
ATOM 857 N N . ARG A 1 111 ? -4.844 3.005 -28.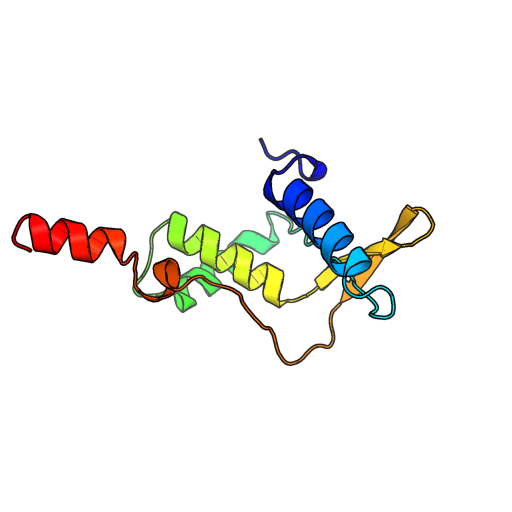621 1.00 63.97 111 ARG A N 1
ATOM 858 C CA . ARG A 1 111 ? -5.564 3.949 -29.488 1.00 63.97 111 ARG A CA 1
ATOM 859 C C . ARG A 1 111 ? -4.616 4.820 -30.307 1.00 63.97 111 ARG A C 1
ATOM 861 O O . ARG A 1 111 ? -4.873 5.052 -31.485 1.00 63.97 111 ARG A O 1
ATOM 868 N N . THR A 1 112 ? -3.538 5.310 -29.696 1.00 68.06 112 THR A N 1
ATOM 869 C CA . THR A 1 112 ? -2.537 6.133 -30.390 1.00 68.06 112 THR A CA 1
ATOM 870 C C . THR A 1 112 ? -1.804 5.314 -31.444 1.00 68.06 112 THR A C 1
ATOM 872 O O . THR A 1 112 ? -1.757 5.742 -32.591 1.00 68.06 112 THR A O 1
ATOM 875 N N . LYS A 1 113 ? -1.324 4.116 -31.094 1.00 70.12 113 LYS A N 1
ATOM 876 C CA . LYS A 1 113 ? -0.656 3.171 -32.000 1.00 70.12 113 LYS A CA 1
ATOM 877 C C . LYS A 1 113 ? -1.544 2.738 -33.168 1.00 70.12 113 LYS A C 1
ATOM 879 O O . LYS A 1 113 ? -1.103 2.805 -34.309 1.00 70.12 113 LYS A O 1
ATOM 884 N N . TYR A 1 114 ? -2.813 2.426 -32.911 1.00 72.56 114 TYR A N 1
ATOM 885 C CA . TYR A 1 114 ? -3.809 2.185 -33.958 1.00 72.56 114 TYR A CA 1
ATOM 886 C C . TYR A 1 114 ? -3.967 3.398 -34.892 1.00 72.56 114 TYR A C 1
ATOM 888 O O . TYR A 1 114 ? -4.013 3.243 -36.109 1.00 72.56 114 TYR A O 1
ATOM 896 N N . ARG A 1 115 ? -3.964 4.626 -34.351 1.00 73.69 115 ARG A N 1
ATOM 897 C CA . ARG A 1 115 ? -4.013 5.865 -35.151 1.00 73.69 115 ARG A CA 1
ATOM 898 C C . ARG A 1 115 ? -2.774 6.109 -36.017 1.00 73.69 115 ARG A C 1
ATOM 900 O O . ARG A 1 115 ? -2.894 6.841 -36.993 1.00 73.69 115 ARG A O 1
ATOM 907 N N . VAL A 1 116 ? -1.618 5.536 -35.675 1.00 79.81 116 VAL A N 1
ATOM 908 C CA . VAL A 1 116 ? -0.382 5.604 -36.483 1.00 79.81 116 VAL A CA 1
ATOM 909 C C . VAL A 1 116 ? -0.078 4.309 -37.249 1.00 79.81 116 VAL A C 1
ATOM 911 O O . VAL A 1 116 ? 1.015 4.170 -37.786 1.00 79.81 116 VAL A O 1
ATOM 914 N N . GLY A 1 117 ? -1.048 3.395 -37.363 1.00 71.56 117 GLY A N 1
ATOM 915 C CA . GLY A 1 117 ? -0.976 2.245 -38.274 1.00 71.56 117 GLY A CA 1
ATOM 916 C C . GLY A 1 117 ? -0.570 0.901 -37.659 1.00 71.56 117 GLY A C 1
ATOM 917 O O . GLY A 1 117 ? -0.445 -0.061 -38.412 1.00 71.56 117 GLY A O 1
ATOM 918 N N . GLY A 1 118 ? -0.422 0.805 -36.331 1.00 57.47 118 GLY A N 1
ATOM 919 C CA . GLY A 1 118 ? -0.066 -0.441 -35.622 1.00 57.47 118 GLY A CA 1
ATOM 920 C C . GLY A 1 118 ? 1.341 -0.466 -35.036 1.00 57.47 118 GLY A C 1
ATOM 921 O O . GLY A 1 118 ? 2.292 0.101 -35.611 1.00 57.47 118 GLY A O 1
#

Radius of gyration: 17.67 Å; chains: 1; bounding box: 37×28×59 Å

pLDDT: mean 82.25, std 13.04, range [39.75, 97.31]

Secondary structure (DSSP, 8-state):
---TTT-HHHHHHHHHHHHHHHH-TTS-----B----HHHHHHHHHHHHHHSTT--SHHHHHHHHHHHHHHT-EEEEE-TTS-EEEEE---S-------HHHHTT-HHHHHHHHHTT-

InterPro domains:
  IPR001962 Asparagine synthase [cd01991] (1-117)
  IPR014729 Rossmann-like alpha/beta/alpha sandwich fold [G3DSA:3.40.50.620] (2-116)
  IPR051857 Asparagine synthetase domain-containing protein [PTHR45937] (1-117)

Organism: Aegilops tauschii subsp. strangulata (NCBI:txid200361)

Foldseek 3Di:
DPPVCPPPVNVVLVVVQVVVCVVPVVDDDWDFRFDDDPVVCVVLLVVLCVVQPPDRDPVSSVVSSVVVRVVQQFGWTQDPVRDIDTDGDPDPDDDDPDDPCNVPVGPPVVVVVVVVPD

Sequence (118 aa):
SFDGQLAPDRVSSLAGLKELQRISPLRRWRLVEIDSNLANLKEESEHVMSLIYPSNTYMDLNIGIALWLAASGDGWVNGQDGDRYKHKSTSRVLLVGSGADEQCAGYGRHRTKYRVGG